Protein AF-A0A517NAU4-F1 (afdb_monomer_lite)

Sequence (152 aa):
MANTATPTDSAGLFSAPRKFDLSTMLVVTTAYAAVFALLRAINFPAMATLIVAAFFTSVALGQAILFGAKHPRRASALVGSAFFVIVLIAYSLVGPYGPTPDELPSMIVLNSVFGAFWGYLGGVIVGFVFMVAHGVRLVFSPNESRPDLPEE

pLDDT: mean 87.12, std 14.01, range [48.91, 98.19]

Structure (mmCIF, N/CA/C/O backbone):
data_AF-A0A517NAU4-F1
#
_entry.id   AF-A0A517NAU4-F1
#
loop_
_atom_site.group_PDB
_atom_site.id
_atom_site.type_symbol
_atom_site.label_atom_id
_atom_site.label_alt_id
_atom_site.label_comp_id
_atom_site.label_asym_id
_atom_site.label_entity_id
_atom_site.label_seq_id
_atom_site.pdbx_PDB_ins_code
_atom_site.Cartn_x
_atom_site.Cartn_y
_atom_site.Cartn_z
_atom_site.occupancy
_atom_site.B_iso_or_equiv
_atom_site.auth_seq_id
_atom_site.auth_comp_id
_atom_site.auth_asym_id
_atom_site.auth_atom_id
_atom_site.pdbx_PDB_model_num
ATOM 1 N N . MET A 1 1 ? 8.125 12.950 73.586 1.00 54.69 1 MET A N 1
ATOM 2 C CA . MET A 1 1 ? 7.208 13.362 72.502 1.00 54.69 1 MET A CA 1
ATOM 3 C C . MET A 1 1 ? 7.772 12.800 71.207 1.00 54.69 1 MET A C 1
ATOM 5 O O . MET A 1 1 ? 8.772 13.312 70.728 1.00 54.69 1 MET A O 1
ATOM 9 N N . ALA A 1 2 ? 7.243 11.666 70.745 1.00 53.50 2 ALA A N 1
ATOM 10 C CA . ALA A 1 2 ? 7.750 10.943 69.580 1.00 53.50 2 ALA A CA 1
ATOM 11 C C . ALA A 1 2 ? 6.856 11.251 68.373 1.00 53.50 2 ALA A C 1
ATOM 13 O O . ALA A 1 2 ? 5.663 10.962 68.411 1.00 53.50 2 ALA A O 1
ATOM 14 N N . ASN A 1 3 ? 7.432 11.868 67.341 1.00 62.56 3 ASN A N 1
ATOM 15 C CA . ASN A 1 3 ? 6.767 12.122 66.066 1.00 62.56 3 ASN A CA 1
ATOM 16 C C . ASN A 1 3 ? 6.846 10.848 65.216 1.00 62.56 3 ASN A C 1
ATOM 18 O O . ASN A 1 3 ? 7.928 10.432 64.804 1.00 62.56 3 ASN A O 1
ATOM 22 N N . THR A 1 4 ? 5.699 10.222 64.982 1.00 67.75 4 THR A N 1
ATOM 23 C CA . THR A 1 4 ? 5.524 9.089 64.073 1.00 67.75 4 THR A CA 1
ATOM 24 C C . THR A 1 4 ? 5.563 9.589 62.631 1.00 67.75 4 THR A C 1
ATOM 26 O O . THR A 1 4 ? 4.603 10.195 62.160 1.00 67.75 4 THR A O 1
ATOM 29 N N . ALA A 1 5 ? 6.675 9.353 61.935 1.00 60.97 5 ALA A N 1
ATOM 30 C CA . ALA A 1 5 ? 6.769 9.559 60.495 1.00 60.97 5 ALA A CA 1
ATOM 31 C C . ALA A 1 5 ? 5.920 8.498 59.776 1.00 60.97 5 ALA A C 1
ATOM 33 O O . ALA A 1 5 ? 6.216 7.305 59.842 1.00 60.97 5 ALA A O 1
ATOM 34 N N . THR A 1 6 ? 4.846 8.930 59.121 1.00 67.88 6 THR A N 1
ATOM 35 C CA . THR A 1 6 ? 4.047 8.108 58.211 1.00 67.88 6 THR A CA 1
ATOM 36 C C . THR A 1 6 ? 4.851 7.827 56.934 1.00 67.88 6 THR A C 1
ATOM 38 O O . THR A 1 6 ? 5.404 8.763 56.351 1.00 67.88 6 THR A O 1
ATOM 41 N N . PRO A 1 7 ? 4.951 6.563 56.487 1.00 63.09 7 PRO A N 1
ATOM 42 C CA . PRO A 1 7 ? 5.630 6.223 55.244 1.00 63.09 7 PRO A CA 1
ATOM 43 C C . PRO A 1 7 ? 4.863 6.824 54.062 1.00 63.09 7 PRO A C 1
ATOM 45 O O . PRO A 1 7 ? 3.666 6.607 53.903 1.00 63.09 7 PRO A O 1
ATOM 48 N N . THR A 1 8 ? 5.561 7.612 53.251 1.00 62.28 8 THR A N 1
ATOM 49 C CA . THR A 1 8 ? 5.066 8.172 51.995 1.00 62.28 8 THR A CA 1
ATOM 50 C C . THR A 1 8 ? 4.821 7.049 50.989 1.00 62.28 8 THR A C 1
ATOM 52 O O . THR A 1 8 ? 5.752 6.349 50.583 1.00 62.28 8 THR A O 1
ATOM 55 N N . ASP A 1 9 ? 3.556 6.895 50.595 1.00 56.84 9 ASP A N 1
ATOM 56 C CA . ASP A 1 9 ? 3.073 5.984 49.558 1.00 56.84 9 ASP A CA 1
ATOM 57 C C . ASP A 1 9 ? 3.924 6.076 48.288 1.00 56.84 9 ASP A C 1
ATOM 59 O O . ASP A 1 9 ? 3.789 6.969 47.453 1.00 56.84 9 ASP A O 1
ATOM 63 N N . SER A 1 10 ? 4.793 5.089 48.112 1.00 57.94 10 SER A N 1
ATOM 64 C CA . SER A 1 10 ? 5.531 4.823 46.875 1.00 57.94 10 SER A CA 1
ATOM 65 C C . SER A 1 10 ? 4.708 3.900 45.963 1.00 57.94 10 SER A C 1
ATOM 67 O O . SER A 1 10 ? 5.225 2.973 45.348 1.00 57.94 10 SER A O 1
ATOM 69 N N . ALA A 1 11 ? 3.397 4.152 45.881 1.00 53.00 11 ALA A N 1
ATOM 70 C CA . ALA A 1 11 ? 2.446 3.381 45.077 1.00 53.00 11 ALA A CA 1
ATOM 71 C C . ALA A 1 11 ? 1.956 4.136 43.827 1.00 53.00 11 ALA A C 1
ATOM 73 O O . ALA A 1 11 ? 1.028 3.695 43.156 1.00 53.00 11 ALA A O 1
ATOM 74 N N . GLY A 1 12 ? 2.637 5.220 43.442 1.00 52.44 12 GLY A N 1
ATOM 75 C CA . GLY A 1 12 ? 2.605 5.761 42.079 1.00 52.44 12 GLY A CA 1
ATOM 76 C C . GLY A 1 12 ? 3.388 4.867 41.115 1.00 52.44 12 GLY A C 1
ATOM 77 O O . GLY A 1 12 ? 4.308 5.323 40.438 1.00 52.44 12 GLY A O 1
ATOM 78 N N . LEU A 1 13 ? 3.074 3.568 41.114 1.00 53.16 13 LEU A N 1
ATOM 79 C CA . LEU A 1 13 ? 3.529 2.612 40.119 1.00 53.16 13 LEU A CA 1
ATOM 80 C C . LEU A 1 13 ? 3.180 3.185 38.751 1.00 53.16 13 LEU A C 1
ATOM 82 O O . LEU A 1 13 ? 2.017 3.453 38.468 1.00 53.16 13 LEU A O 1
ATOM 86 N N . PHE A 1 14 ? 4.210 3.365 37.930 1.00 48.91 14 PHE A N 1
ATOM 87 C CA . PHE A 1 14 ? 4.151 3.654 36.505 1.00 48.91 14 PHE A CA 1
ATOM 88 C C . PHE A 1 14 ? 3.100 2.776 35.798 1.00 48.91 14 PHE A C 1
ATOM 90 O O . PHE A 1 14 ? 3.421 1.771 35.164 1.00 48.91 14 PHE A O 1
ATOM 97 N N . SER A 1 15 ? 1.831 3.179 35.822 1.00 55.78 15 SER A N 1
ATOM 98 C CA . SER A 1 15 ? 0.847 2.775 34.831 1.00 55.78 15 SER A CA 1
ATOM 99 C C . SER A 1 15 ? 1.144 3.600 33.584 1.00 55.78 15 SER A C 1
ATOM 101 O O . SER A 1 15 ? 0.406 4.517 33.224 1.00 55.78 15 SER A O 1
ATOM 103 N N . ALA A 1 16 ? 2.286 3.318 32.947 1.00 53.66 16 ALA A N 1
ATOM 104 C CA . ALA A 1 16 ? 2.511 3.745 31.576 1.00 53.66 16 ALA A CA 1
ATOM 105 C C . ALA A 1 16 ? 1.257 3.312 30.802 1.00 53.66 16 ALA A C 1
ATOM 107 O O . ALA A 1 16 ? 0.921 2.127 30.895 1.00 53.66 16 ALA A O 1
ATOM 108 N N . PRO A 1 17 ? 0.519 4.219 30.131 1.00 52.84 17 PRO A N 1
ATOM 109 C CA . PRO A 1 17 ? -0.750 3.885 29.499 1.00 52.84 17 PRO A CA 1
ATOM 110 C C . PRO A 1 17 ? -0.506 2.824 28.429 1.00 52.84 17 PRO A C 1
ATOM 112 O O . PRO A 1 17 ? -0.194 3.112 27.277 1.00 52.84 17 PRO A O 1
ATOM 115 N N . ARG A 1 18 ? -0.608 1.554 28.820 1.00 53.31 18 ARG A N 1
ATOM 116 C CA . ARG A 1 18 ? -0.342 0.396 27.976 1.00 53.31 18 ARG A CA 1
ATOM 117 C C . ARG A 1 18 ? -1.597 0.091 27.177 1.00 53.31 18 ARG A C 1
ATOM 119 O O . ARG A 1 18 ? -2.042 -1.046 27.116 1.00 53.31 18 ARG A O 1
ATOM 126 N N . LYS A 1 19 ? -2.162 1.107 26.524 1.00 55.88 19 LYS A N 1
ATOM 127 C CA . LYS A 1 19 ? -3.115 0.899 25.434 1.00 55.88 19 LYS A CA 1
ATOM 128 C C . LYS A 1 19 ? -2.314 0.596 24.172 1.00 55.88 19 LYS A C 1
ATOM 130 O O . LYS A 1 19 ? -2.407 1.290 23.167 1.00 55.88 19 LYS A O 1
ATOM 135 N N . PHE A 1 20 ? -1.463 -0.425 24.264 1.00 57.06 20 PHE A N 1
ATOM 136 C CA . PHE A 1 20 ? -0.982 -1.108 23.081 1.00 57.06 20 PHE A CA 1
ATOM 137 C C . PHE A 1 20 ? -2.240 -1.720 22.477 1.00 57.06 20 PHE A C 1
ATOM 139 O O . PHE A 1 20 ? -2.840 -2.602 23.089 1.00 57.06 20 PHE A O 1
ATOM 146 N N . ASP A 1 21 ? -2.723 -1.135 21.384 1.00 77.88 21 ASP A N 1
ATOM 147 C CA . ASP A 1 21 ? -4.014 -1.457 20.783 1.00 77.88 21 ASP A CA 1
ATOM 148 C C . ASP A 1 21 ? -3.929 -2.855 20.145 1.00 77.88 21 ASP A C 1
ATOM 150 O O . ASP A 1 21 ? -3.725 -3.024 18.942 1.00 77.88 21 ASP A O 1
ATOM 154 N N . LEU A 1 22 ? -3.975 -3.878 21.004 1.00 86.00 22 LEU A N 1
ATOM 155 C CA . LEU A 1 22 ? -3.820 -5.287 20.659 1.00 86.00 22 LEU A CA 1
ATOM 156 C C . LEU A 1 22 ? -4.894 -5.702 19.652 1.00 86.00 22 LEU A C 1
ATOM 158 O O . LEU A 1 22 ? -4.600 -6.438 18.714 1.00 86.00 22 LEU A O 1
ATOM 162 N N . SER A 1 23 ? -6.097 -5.139 19.786 1.00 85.38 23 SER A N 1
ATOM 163 C CA . SER A 1 23 ? -7.192 -5.271 18.824 1.00 85.38 23 SER A CA 1
ATOM 164 C C . SER A 1 23 ? -6.781 -4.788 17.434 1.00 85.38 23 SER A C 1
ATOM 166 O O . SER A 1 23 ? -6.957 -5.510 16.453 1.00 85.38 23 SER A O 1
ATOM 168 N N . THR A 1 24 ? -6.167 -3.606 17.341 1.00 86.94 24 THR A N 1
ATOM 169 C CA . THR A 1 24 ? -5.680 -3.074 16.063 1.00 86.94 24 THR A CA 1
ATOM 170 C C . THR A 1 24 ? -4.584 -3.947 15.462 1.00 86.94 24 THR A C 1
ATOM 172 O O . THR A 1 24 ? -4.650 -4.262 14.275 1.00 86.94 24 THR A O 1
ATOM 175 N N . MET A 1 25 ? -3.616 -4.410 16.258 1.00 89.81 25 MET A N 1
ATOM 176 C CA . MET A 1 25 ? -2.575 -5.314 15.751 1.00 89.81 25 MET A CA 1
ATOM 177 C C . MET A 1 25 ? -3.142 -6.636 15.224 1.00 89.81 25 MET A C 1
ATOM 179 O O . MET A 1 25 ? -2.718 -7.104 14.165 1.00 89.81 25 MET A O 1
ATOM 183 N N . LEU A 1 26 ? -4.117 -7.223 15.921 1.00 91.25 26 LEU A N 1
ATOM 184 C CA . LEU A 1 26 ? -4.742 -8.486 15.525 1.00 91.25 26 LEU A CA 1
ATOM 185 C C . LEU A 1 26 ? -5.521 -8.322 14.210 1.00 91.25 26 LEU A C 1
ATOM 187 O O . LEU A 1 26 ? -5.373 -9.132 13.292 1.00 91.25 26 LEU A O 1
ATOM 191 N N . VAL A 1 27 ? -6.273 -7.230 14.067 1.00 91.81 27 VAL A N 1
ATOM 192 C CA . VAL A 1 27 ? -7.038 -6.924 12.847 1.00 91.81 27 VAL A CA 1
ATOM 193 C C . VAL A 1 27 ? -6.112 -6.658 11.660 1.00 91.81 27 VAL A C 1
ATOM 195 O O . VAL A 1 27 ? -6.326 -7.218 10.587 1.00 91.81 27 VAL A O 1
ATOM 198 N N . VAL A 1 28 ? -5.042 -5.878 11.850 1.00 91.31 28 VAL A N 1
ATOM 199 C CA . VAL A 1 28 ? -4.049 -5.619 10.794 1.00 91.31 28 VAL A CA 1
ATOM 200 C C . VAL A 1 28 ? -3.359 -6.916 10.370 1.00 91.31 28 VAL A C 1
ATOM 202 O O . VAL A 1 28 ? -3.269 -7.197 9.177 1.00 91.31 28 VAL A O 1
ATOM 205 N N . THR A 1 29 ? -2.937 -7.748 11.326 1.00 94.75 29 THR A N 1
ATOM 206 C CA . THR A 1 29 ? -2.307 -9.048 11.034 1.00 94.75 29 THR A CA 1
ATOM 207 C C . THR A 1 29 ? -3.257 -9.963 10.260 1.00 94.75 29 THR A C 1
ATOM 209 O O . THR A 1 29 ? -2.856 -10.584 9.278 1.00 94.75 29 THR A O 1
ATOM 212 N N . THR A 1 30 ? -4.535 -9.993 10.647 1.00 95.44 30 THR A N 1
ATOM 213 C CA . THR A 1 30 ? -5.576 -10.767 9.955 1.00 95.44 30 THR A CA 1
ATOM 214 C C . THR A 1 30 ? -5.796 -10.262 8.531 1.00 95.44 30 THR A C 1
ATOM 216 O O . THR A 1 30 ? -5.893 -11.063 7.604 1.00 95.44 30 THR A O 1
ATOM 219 N N . ALA A 1 31 ? -5.815 -8.942 8.326 1.00 92.75 31 ALA A N 1
ATOM 220 C CA . ALA A 1 31 ? -5.937 -8.351 6.998 1.00 92.75 31 ALA A CA 1
ATOM 221 C C . ALA A 1 31 ? -4.746 -8.723 6.097 1.00 92.75 31 ALA A C 1
ATOM 223 O O . ALA A 1 31 ? -4.955 -9.137 4.957 1.00 92.75 31 ALA A O 1
ATOM 224 N N . TYR A 1 32 ? -3.510 -8.664 6.611 1.00 93.69 32 TYR A N 1
ATOM 225 C CA . TYR A 1 32 ? -2.329 -9.123 5.868 1.00 93.69 32 TYR A CA 1
ATOM 226 C C . TYR A 1 32 ? -2.391 -10.616 5.549 1.00 93.69 32 TYR A C 1
ATOM 228 O O . TYR A 1 32 ? -2.119 -11.004 4.414 1.00 93.69 32 TYR A O 1
ATOM 236 N N . ALA A 1 33 ? -2.794 -11.450 6.509 1.00 97.06 33 ALA A N 1
ATOM 237 C CA . ALA A 1 33 ? -2.967 -12.880 6.282 1.00 97.06 33 ALA A CA 1
ATOM 238 C C . ALA A 1 33 ? -4.001 -13.156 5.178 1.00 97.06 33 ALA A C 1
ATOM 240 O O . ALA A 1 33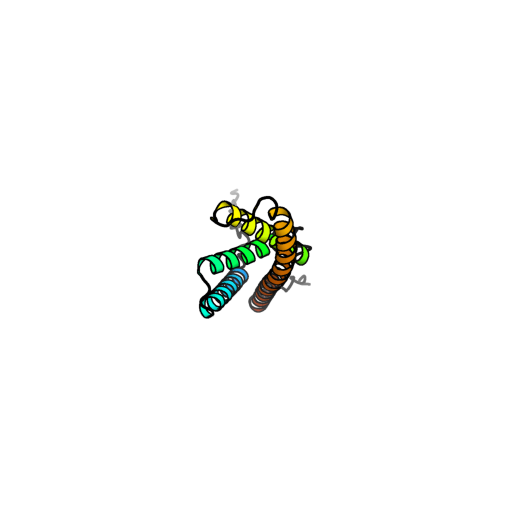 ? -3.748 -13.988 4.310 1.00 97.06 33 ALA A O 1
ATOM 241 N N . ALA A 1 34 ? -5.118 -12.422 5.155 1.00 95.12 34 ALA A N 1
ATOM 242 C CA . ALA A 1 34 ? -6.139 -12.541 4.117 1.00 95.12 34 ALA A CA 1
ATOM 243 C C . ALA A 1 34 ? -5.617 -12.119 2.733 1.00 95.12 34 ALA A C 1
ATOM 245 O O . ALA A 1 34 ? -5.828 -12.837 1.755 1.00 95.12 34 ALA A O 1
ATOM 246 N N . VAL A 1 35 ? -4.886 -11.001 2.647 1.00 93.44 35 VAL A N 1
ATOM 247 C CA . VAL A 1 35 ? -4.246 -10.558 1.396 1.00 93.44 35 VAL A CA 1
ATOM 248 C C . VAL A 1 35 ? -3.245 -11.605 0.905 1.00 93.44 35 VAL A C 1
ATOM 250 O O . VAL A 1 35 ? -3.287 -11.990 -0.262 1.00 93.44 35 VAL A O 1
ATOM 253 N N . PHE A 1 36 ? -2.382 -12.120 1.783 1.00 95.56 36 PHE A N 1
ATOM 254 C CA . PHE A 1 36 ? -1.410 -13.149 1.416 1.00 95.56 36 PHE A CA 1
ATOM 255 C C . PHE A 1 36 ? -2.066 -14.463 1.005 1.00 95.56 36 PHE A C 1
ATOM 257 O O . PHE A 1 36 ? -1.640 -15.067 0.021 1.00 95.56 36 PHE A O 1
ATOM 264 N N . ALA A 1 37 ? -3.119 -14.888 1.702 1.00 96.88 37 ALA A N 1
ATOM 265 C CA . ALA A 1 37 ? -3.887 -16.069 1.336 1.00 96.88 37 ALA A CA 1
ATOM 266 C C . ALA A 1 37 ? -4.525 -15.911 -0.052 1.00 96.88 37 ALA A C 1
ATOM 268 O O . ALA A 1 37 ? -4.428 -16.825 -0.870 1.00 96.88 37 ALA A O 1
ATOM 269 N N . LEU A 1 38 ? -5.102 -14.742 -0.355 1.00 96.06 38 LEU A N 1
ATOM 270 C CA . LEU A 1 38 ? -5.708 -14.455 -1.656 1.00 96.06 38 LEU A CA 1
ATOM 271 C C . LEU A 1 38 ? -4.671 -14.452 -2.786 1.00 96.06 38 LEU A C 1
ATOM 273 O O . LEU A 1 38 ? -4.878 -15.094 -3.814 1.00 96.06 38 LEU A O 1
ATOM 277 N N . LEU A 1 39 ? -3.532 -13.783 -2.583 1.00 95.44 39 LEU A N 1
ATOM 278 C CA . LEU A 1 39 ? -2.431 -13.773 -3.552 1.00 95.44 39 LEU A CA 1
ATOM 279 C C . LEU A 1 39 ? -1.873 -15.185 -3.769 1.00 95.44 39 LEU A C 1
ATOM 281 O O . LEU A 1 39 ? -1.581 -15.582 -4.898 1.00 95.44 39 LEU A O 1
ATOM 285 N N . ARG A 1 40 ? -1.779 -15.990 -2.706 1.00 95.50 40 ARG A N 1
ATOM 286 C CA . ARG A 1 40 ? -1.335 -17.379 -2.822 1.00 95.50 40 ARG A CA 1
ATOM 287 C C . ARG A 1 40 ? -2.346 -18.249 -3.566 1.00 95.50 40 ARG A C 1
ATOM 289 O O . ARG A 1 40 ? -1.921 -19.080 -4.363 1.00 95.50 40 ARG A O 1
ATOM 296 N N . ALA A 1 41 ? -3.645 -18.040 -3.354 1.00 97.38 41 ALA A N 1
ATOM 297 C CA . ALA A 1 41 ? -4.710 -18.792 -4.017 1.00 97.38 41 ALA A CA 1
ATOM 298 C C . ALA A 1 41 ? -4.687 -18.631 -5.547 1.00 97.38 41 ALA A C 1
ATOM 300 O O . ALA A 1 41 ? -4.994 -19.578 -6.267 1.00 97.38 41 ALA A O 1
ATOM 301 N N . ILE A 1 42 ? -4.253 -17.471 -6.049 1.00 97.50 42 ILE A N 1
ATOM 302 C CA . ILE A 1 42 ? -4.083 -17.212 -7.490 1.00 97.50 42 ILE A CA 1
ATOM 303 C C . ILE A 1 42 ? -2.665 -17.522 -8.007 1.00 97.50 42 ILE A C 1
ATOM 305 O O . ILE A 1 42 ? -2.320 -17.130 -9.118 1.00 97.50 42 ILE A O 1
ATOM 309 N N . ASN A 1 43 ? -1.834 -18.218 -7.219 1.00 96.25 43 ASN A N 1
ATOM 310 C CA . ASN A 1 43 ? -0.437 -18.545 -7.537 1.00 96.25 43 ASN A CA 1
ATOM 311 C C . ASN A 1 43 ? 0.426 -17.323 -7.890 1.00 96.25 43 ASN A C 1
ATOM 313 O O . ASN A 1 43 ? 1.300 -17.389 -8.756 1.00 96.25 43 ASN A O 1
ATOM 317 N N . PHE A 1 44 ? 0.202 -16.199 -7.208 1.00 95.38 44 PHE A N 1
ATOM 318 C CA . PHE A 1 44 ? 0.968 -14.987 -7.463 1.00 95.38 44 PHE A CA 1
ATOM 319 C C . PHE A 1 44 ? 2.454 -15.184 -7.100 1.00 95.38 44 PHE A C 1
ATOM 321 O O . PHE A 1 44 ? 2.763 -15.820 -6.082 1.00 95.38 44 PHE A O 1
ATOM 328 N N . PRO A 1 45 ? 3.403 -14.658 -7.899 1.00 96.00 45 PRO A N 1
ATOM 329 C CA . PRO A 1 45 ? 4.824 -14.837 -7.630 1.00 96.00 45 PRO A CA 1
ATOM 330 C C . PRO A 1 45 ? 5.238 -14.163 -6.314 1.00 96.00 45 PRO A C 1
ATOM 332 O O . PRO A 1 45 ? 4.713 -13.115 -5.927 1.00 96.00 45 PRO A O 1
ATOM 335 N N . ALA A 1 46 ? 6.218 -14.759 -5.626 1.00 93.75 46 ALA A N 1
ATOM 336 C CA . ALA A 1 46 ? 6.643 -14.322 -4.293 1.00 93.75 46 ALA A CA 1
ATOM 337 C C . ALA A 1 46 ? 7.117 -12.858 -4.274 1.00 93.75 46 ALA A C 1
ATOM 339 O O . ALA A 1 46 ? 6.724 -12.093 -3.397 1.00 93.75 46 ALA A O 1
ATOM 340 N N . MET A 1 47 ? 7.888 -12.440 -5.283 1.00 93.31 47 MET A N 1
ATOM 341 C CA . MET A 1 47 ? 8.350 -11.051 -5.386 1.00 93.31 47 MET A CA 1
ATOM 342 C C . MET A 1 47 ? 7.200 -10.063 -5.574 1.00 93.31 47 MET A C 1
ATOM 344 O O . MET A 1 47 ? 7.162 -9.033 -4.908 1.00 93.31 47 MET A O 1
ATOM 348 N N . ALA A 1 48 ? 6.216 -10.391 -6.412 1.00 93.50 48 ALA A N 1
ATOM 349 C CA . ALA A 1 48 ? 5.061 -9.520 -6.601 1.00 93.50 48 ALA A CA 1
ATOM 350 C C . ALA A 1 48 ? 4.198 -9.439 -5.329 1.00 93.50 48 ALA A C 1
ATOM 352 O O . ALA A 1 48 ? 3.681 -8.376 -4.999 1.00 93.50 48 ALA A O 1
ATOM 353 N N . THR A 1 49 ? 4.119 -10.527 -4.560 1.00 95.31 49 THR A N 1
ATOM 354 C CA . THR A 1 49 ? 3.449 -10.550 -3.251 1.00 95.31 49 THR A CA 1
ATOM 355 C C . THR A 1 49 ? 4.112 -9.594 -2.254 1.00 95.31 49 THR A C 1
ATOM 357 O O . THR A 1 49 ? 3.419 -8.836 -1.572 1.00 95.31 49 THR A O 1
ATOM 360 N N . LEU A 1 50 ? 5.449 -9.571 -2.203 1.00 95.25 50 LEU A N 1
ATOM 361 C CA . LEU A 1 50 ? 6.202 -8.628 -1.369 1.00 95.25 50 LEU A CA 1
ATOM 362 C C . LEU A 1 50 ? 5.981 -7.175 -1.801 1.00 95.25 50 LEU A C 1
ATOM 364 O O . LEU A 1 50 ? 5.784 -6.317 -0.944 1.00 95.25 50 LEU A O 1
ATOM 368 N N . ILE A 1 51 ? 5.953 -6.900 -3.110 1.00 95.44 51 ILE A N 1
ATOM 369 C CA . ILE A 1 51 ? 5.679 -5.555 -3.640 1.00 95.44 51 ILE A CA 1
ATOM 370 C C . ILE A 1 51 ? 4.278 -5.087 -3.230 1.00 95.44 51 ILE A C 1
ATOM 372 O O . ILE A 1 51 ? 4.127 -3.955 -2.774 1.00 95.44 51 ILE A O 1
ATOM 376 N N . VAL A 1 52 ? 3.263 -5.952 -3.324 1.00 96.06 52 VAL A N 1
ATOM 377 C CA . VAL A 1 52 ? 1.892 -5.625 -2.898 1.00 96.06 52 VAL A CA 1
ATOM 378 C C . VAL A 1 52 ? 1.833 -5.334 -1.394 1.00 96.06 52 VAL A C 1
ATOM 380 O O . VAL A 1 52 ? 1.231 -4.342 -0.985 1.00 96.06 52 VAL A O 1
ATOM 383 N N . ALA A 1 53 ? 2.493 -6.140 -0.559 1.00 96.12 53 ALA A N 1
ATOM 384 C CA . ALA A 1 53 ? 2.552 -5.884 0.881 1.00 96.12 53 ALA A CA 1
ATOM 385 C C . ALA A 1 53 ? 3.273 -4.571 1.214 1.00 96.12 53 ALA A C 1
ATOM 387 O O . ALA A 1 53 ? 2.781 -3.785 2.028 1.00 96.12 53 ALA A O 1
ATOM 388 N N . ALA A 1 54 ? 4.405 -4.303 0.559 1.00 97.12 54 ALA A N 1
ATOM 389 C CA . ALA A 1 54 ? 5.148 -3.056 0.711 1.00 97.12 54 ALA A CA 1
ATOM 390 C C . ALA A 1 54 ? 4.306 -1.846 0.278 1.00 97.12 54 ALA A C 1
ATOM 392 O O . ALA A 1 54 ? 4.311 -0.821 0.959 1.00 97.12 54 ALA A O 1
ATOM 393 N N . PHE A 1 55 ? 3.524 -1.986 -0.794 1.00 97.62 55 PHE A N 1
ATOM 394 C CA . PHE A 1 55 ? 2.596 -0.963 -1.258 1.00 97.62 55 PHE A CA 1
ATOM 395 C C . PHE A 1 55 ? 1.549 -0.629 -0.189 1.00 97.62 55 PHE A C 1
ATOM 397 O O . PHE A 1 55 ? 1.480 0.520 0.249 1.00 97.62 55 PHE A O 1
ATOM 404 N N . PHE A 1 56 ? 0.798 -1.617 0.309 1.00 97.06 56 PHE A N 1
ATOM 405 C CA . PHE A 1 56 ? -0.197 -1.390 1.367 1.00 97.06 56 PHE A CA 1
ATOM 406 C C . PHE A 1 56 ? 0.425 -0.826 2.650 1.00 97.06 56 PHE A C 1
ATOM 408 O O . PHE A 1 56 ? -0.143 0.083 3.259 1.00 97.06 56 PHE A O 1
ATOM 415 N N . THR A 1 57 ? 1.616 -1.301 3.022 1.00 96.50 57 THR A N 1
ATOM 416 C CA . THR A 1 57 ? 2.367 -0.781 4.175 1.00 96.50 57 THR A CA 1
ATOM 417 C C . THR A 1 57 ? 2.698 0.696 3.985 1.00 96.50 57 THR A C 1
ATOM 419 O O . THR A 1 57 ? 2.442 1.507 4.874 1.00 96.50 57 THR A O 1
ATOM 422 N N . SER A 1 58 ? 3.221 1.065 2.812 1.00 97.81 58 SER A N 1
ATOM 423 C CA . SER A 1 58 ? 3.562 2.452 2.499 1.00 97.81 58 SER A CA 1
ATOM 424 C C . SER A 1 58 ? 2.329 3.353 2.546 1.00 97.81 58 SER A C 1
ATOM 426 O O . SER A 1 58 ? 2.385 4.427 3.140 1.00 97.81 58 SER A O 1
ATOM 428 N N . VAL A 1 59 ? 1.194 2.896 2.006 1.00 97.44 59 VAL A N 1
ATOM 429 C CA . VAL A 1 59 ? -0.070 3.638 2.011 1.00 97.44 59 VAL A CA 1
ATOM 430 C C . VAL A 1 59 ? -0.575 3.848 3.439 1.00 97.44 59 VAL A C 1
ATOM 432 O O . VAL A 1 59 ? -0.938 4.971 3.786 1.00 97.44 59 VAL A O 1
ATOM 435 N N . ALA A 1 60 ? -0.547 2.810 4.281 1.00 95.19 60 ALA A N 1
ATOM 436 C CA . ALA A 1 60 ? -0.949 2.908 5.683 1.00 95.19 60 ALA A CA 1
ATOM 437 C C . ALA A 1 60 ? -0.067 3.888 6.472 1.00 95.19 60 ALA A C 1
ATOM 439 O O . ALA A 1 60 ? -0.585 4.761 7.170 1.00 95.19 60 ALA A O 1
ATOM 440 N N . LEU A 1 61 ? 1.258 3.806 6.303 1.00 95.69 61 LEU A N 1
ATOM 441 C CA . LEU A 1 61 ? 2.203 4.757 6.899 1.00 95.69 61 LEU A CA 1
ATOM 442 C C . LEU A 1 61 ? 1.959 6.181 6.392 1.00 95.69 61 LEU A C 1
ATOM 444 O O . LEU A 1 61 ? 1.917 7.126 7.176 1.00 95.69 61 LEU A O 1
ATOM 448 N N . GLY A 1 62 ? 1.730 6.331 5.090 1.00 95.75 62 GLY A N 1
ATOM 449 C CA . GLY A 1 62 ? 1.391 7.596 4.455 1.00 95.75 62 GLY A CA 1
ATOM 450 C C . GLY A 1 62 ? 0.161 8.251 5.062 1.00 95.75 62 GLY A C 1
ATOM 451 O O . GLY A 1 62 ? 0.194 9.430 5.396 1.00 95.75 62 GLY A O 1
ATOM 452 N N . GLN A 1 63 ? -0.919 7.491 5.236 1.00 94.56 63 GLN A N 1
ATOM 453 C CA . GLN A 1 63 ? -2.152 7.986 5.847 1.00 94.56 63 GLN A CA 1
ATOM 454 C C . GLN A 1 63 ? -1.969 8.382 7.317 1.00 94.56 63 GLN A C 1
ATOM 456 O O . GLN A 1 63 ? -2.586 9.354 7.750 1.00 94.56 63 GLN A O 1
ATOM 461 N N . ALA A 1 64 ? -1.127 7.659 8.061 1.00 92.62 64 ALA A N 1
ATOM 462 C CA . ALA A 1 64 ? -0.851 7.944 9.466 1.00 92.62 64 ALA A CA 1
ATOM 463 C C . ALA A 1 64 ? 0.048 9.179 9.662 1.00 92.62 64 ALA A C 1
ATOM 465 O O . ALA A 1 64 ? -0.156 9.943 10.603 1.00 92.62 64 ALA A O 1
ATOM 466 N N . ILE A 1 65 ? 1.033 9.382 8.781 1.00 95.62 65 ILE A N 1
ATOM 467 C CA . ILE A 1 65 ? 2.075 10.407 8.946 1.00 95.62 65 ILE A CA 1
ATOM 468 C C . ILE A 1 65 ? 1.721 11.703 8.203 1.00 95.62 65 ILE A C 1
ATOM 470 O O . ILE A 1 65 ? 1.913 12.802 8.728 1.00 95.62 65 ILE A O 1
ATOM 474 N N . LEU A 1 66 ? 1.206 11.613 6.973 1.00 93.38 66 LEU A N 1
ATOM 475 C CA . LEU A 1 66 ? 0.997 12.787 6.125 1.00 93.38 66 LEU A CA 1
ATOM 476 C C . LEU A 1 66 ? -0.252 13.574 6.532 1.00 93.38 66 LEU A C 1
ATOM 478 O O . LEU A 1 66 ? -1.284 13.021 6.913 1.00 93.38 66 LEU A O 1
ATOM 482 N N . PHE A 1 67 ? -0.164 14.900 6.402 1.00 90.81 67 PHE A N 1
ATOM 483 C CA . PHE A 1 67 ? -1.248 15.844 6.707 1.00 90.81 67 PHE A CA 1
ATOM 484 C C . PHE A 1 67 ? -1.815 15.712 8.134 1.00 90.81 67 PHE A C 1
ATOM 486 O O . PHE A 1 67 ? -2.970 16.073 8.371 1.00 90.81 67 PHE A O 1
ATOM 493 N N . GLY A 1 68 ? -1.030 15.168 9.075 1.00 88.25 68 GLY A N 1
ATOM 494 C CA . GLY A 1 68 ? -1.463 14.914 10.452 1.00 88.25 68 GLY A CA 1
ATOM 495 C C . GLY A 1 68 ? -2.731 14.061 10.528 1.00 88.25 68 GLY A C 1
ATOM 496 O O . GLY A 1 68 ? -3.621 14.379 11.313 1.00 88.25 68 GLY A O 1
ATOM 497 N N . ALA A 1 69 ? -2.865 13.068 9.640 1.00 88.44 69 ALA A N 1
ATOM 498 C CA . ALA A 1 69 ? -4.034 12.194 9.496 1.00 88.44 69 ALA A CA 1
ATOM 499 C C . ALA A 1 69 ? -5.368 12.892 9.128 1.00 88.44 69 ALA A C 1
ATOM 501 O O . ALA A 1 69 ? -6.412 12.242 9.074 1.00 88.44 69 ALA A O 1
ATOM 502 N N . LYS A 1 70 ? -5.369 14.196 8.798 1.00 91.12 70 LYS A N 1
ATOM 503 C CA . LYS A 1 70 ? -6.598 14.951 8.461 1.00 91.12 70 LYS A CA 1
ATOM 504 C C . LYS A 1 70 ? -7.164 14.621 7.077 1.00 91.12 70 LYS A C 1
ATOM 506 O O . LYS A 1 70 ? -8.365 14.752 6.843 1.00 91.12 70 LYS A O 1
ATOM 511 N N . HIS A 1 71 ? -6.309 14.217 6.134 1.00 93.75 71 HIS A N 1
ATOM 512 C CA . HIS A 1 71 ? -6.686 13.981 4.734 1.00 93.75 71 HIS A CA 1
ATOM 513 C C . HIS A 1 71 ? -6.182 12.623 4.206 1.00 93.75 71 HIS A C 1
ATOM 515 O O . HIS A 1 71 ? -5.393 12.583 3.254 1.00 93.75 71 HIS A O 1
ATOM 521 N N . PRO A 1 72 ? -6.668 11.491 4.752 1.00 91.75 72 PRO A N 1
ATOM 522 C CA . PRO A 1 72 ? -6.148 10.152 4.438 1.00 91.75 72 PRO A CA 1
ATOM 523 C C . PRO A 1 72 ? -6.299 9.767 2.955 1.00 91.75 72 PRO A C 1
ATOM 525 O O . PRO A 1 72 ? -5.486 9.029 2.394 1.00 91.75 72 PRO A O 1
ATOM 528 N N . ARG A 1 73 ? -7.310 10.303 2.264 1.00 94.44 73 ARG A N 1
ATOM 529 C CA . ARG A 1 73 ? -7.522 10.054 0.826 1.00 94.44 73 ARG A CA 1
ATOM 530 C C . ARG A 1 73 ? -6.465 10.725 -0.055 1.00 94.44 73 ARG A C 1
ATOM 532 O O . ARG A 1 73 ? -6.008 10.135 -1.024 1.00 94.44 73 ARG A O 1
ATOM 539 N N . ARG A 1 74 ? -6.048 11.947 0.293 1.00 95.56 74 ARG A N 1
ATOM 540 C CA . ARG A 1 74 ? -4.989 12.658 -0.444 1.00 95.56 74 ARG A CA 1
ATOM 541 C C . ARG A 1 74 ? -3.616 12.058 -0.145 1.00 95.56 74 ARG A C 1
ATOM 543 O O . ARG A 1 74 ? -2.819 11.904 -1.062 1.00 95.56 74 ARG A O 1
ATOM 550 N N . ALA A 1 75 ? -3.379 11.666 1.110 1.00 96.50 75 ALA A N 1
ATOM 551 C CA . ALA A 1 75 ? -2.155 10.979 1.520 1.00 96.50 75 ALA A CA 1
ATOM 552 C C . ALA A 1 75 ? -1.931 9.683 0.731 1.00 96.50 75 ALA A C 1
ATOM 554 O O . ALA A 1 75 ? -0.866 9.482 0.160 1.00 96.50 75 ALA A O 1
ATOM 555 N N . SER A 1 76 ? -2.953 8.831 0.656 1.00 97.25 76 SER A N 1
ATOM 556 C CA . SER A 1 76 ? -2.867 7.542 -0.040 1.00 97.25 76 SER A CA 1
ATOM 557 C C . SER A 1 76 ? -2.647 7.676 -1.550 1.00 97.25 76 SER A C 1
ATOM 559 O O . SER A 1 76 ? -1.806 6.968 -2.097 1.00 97.25 76 SER A O 1
ATOM 561 N N . ALA A 1 77 ? -3.312 8.626 -2.217 1.00 97.81 77 ALA A N 1
ATOM 562 C CA . ALA A 1 77 ? -3.052 8.923 -3.628 1.00 97.81 77 ALA A CA 1
ATOM 563 C C . ALA A 1 77 ? -1.610 9.416 -3.864 1.00 97.81 77 ALA A C 1
ATOM 565 O O . ALA A 1 77 ? -0.931 8.936 -4.769 1.00 97.81 77 ALA A O 1
ATOM 566 N N . LEU A 1 78 ? -1.109 10.329 -3.024 1.00 97.88 78 LEU A N 1
ATOM 567 C CA . LEU A 1 78 ? 0.262 10.832 -3.145 1.00 97.88 78 LEU A CA 1
ATOM 568 C C . LEU A 1 78 ? 1.298 9.719 -2.939 1.00 97.88 78 LEU A C 1
ATOM 570 O O . LEU A 1 78 ? 2.233 9.592 -3.728 1.00 97.88 78 LEU A O 1
ATOM 574 N N . VAL A 1 79 ? 1.115 8.890 -1.906 1.00 98.12 79 VAL A N 1
ATOM 575 C CA . VAL A 1 79 ? 2.024 7.772 -1.633 1.00 98.12 79 VAL A CA 1
ATOM 576 C C . VAL A 1 79 ? 1.976 6.732 -2.739 1.00 98.12 79 VAL A C 1
ATOM 578 O O . VAL A 1 79 ? 3.032 6.269 -3.154 1.00 98.12 79 VAL A O 1
ATOM 581 N N . GLY A 1 80 ? 0.798 6.406 -3.270 1.00 97.75 80 GLY A N 1
ATOM 582 C CA . GLY A 1 80 ? 0.704 5.482 -4.395 1.00 97.75 80 GLY A CA 1
ATOM 583 C C . GLY A 1 80 ? 1.419 6.002 -5.643 1.00 97.75 80 GLY A C 1
ATOM 584 O O . GLY A 1 80 ? 2.170 5.255 -6.266 1.00 97.75 80 GLY A O 1
ATOM 585 N N . SER A 1 81 ? 1.269 7.293 -5.963 1.00 98.00 81 SER A N 1
ATOM 586 C CA . SER A 1 81 ? 2.011 7.935 -7.057 1.00 98.00 81 SER A CA 1
ATOM 587 C C . SER A 1 81 ? 3.521 7.812 -6.853 1.00 98.00 81 SER A C 1
ATOM 589 O O . SER A 1 81 ? 4.233 7.384 -7.759 1.00 98.00 81 SER A O 1
ATOM 591 N N . ALA A 1 82 ? 4.015 8.157 -5.661 1.00 98.06 82 ALA A N 1
ATOM 592 C CA . ALA A 1 82 ? 5.438 8.087 -5.348 1.00 98.06 82 ALA A CA 1
ATOM 593 C C . ALA A 1 82 ? 5.964 6.643 -5.380 1.00 98.06 82 ALA A C 1
ATOM 595 O O . ALA A 1 82 ? 7.028 6.388 -5.938 1.00 98.06 82 ALA A O 1
ATOM 596 N N . PHE A 1 83 ? 5.206 5.691 -4.833 1.00 98.19 83 PHE A N 1
ATOM 597 C CA . PHE A 1 83 ? 5.583 4.282 -4.781 1.00 98.19 83 PHE A CA 1
ATOM 598 C C . PHE A 1 83 ? 5.793 3.700 -6.181 1.00 98.19 83 PHE A C 1
ATOM 600 O O . PHE A 1 83 ? 6.823 3.082 -6.435 1.00 98.19 83 PHE A O 1
ATOM 607 N N . PHE A 1 84 ? 4.863 3.937 -7.111 1.00 97.00 84 PHE A N 1
ATOM 608 C CA . PHE A 1 84 ? 4.985 3.430 -8.481 1.00 97.00 84 PHE A CA 1
ATOM 609 C C . PHE A 1 84 ? 6.165 4.051 -9.235 1.00 97.00 84 PHE A C 1
ATOM 611 O O . PHE A 1 84 ? 6.865 3.342 -9.953 1.00 97.00 84 PHE A O 1
ATOM 618 N N . VAL A 1 85 ? 6.444 5.342 -9.029 1.00 97.12 85 VAL A N 1
ATOM 619 C CA . VAL A 1 85 ? 7.638 5.988 -9.600 1.00 97.12 85 VAL A CA 1
ATOM 620 C C . VAL A 1 85 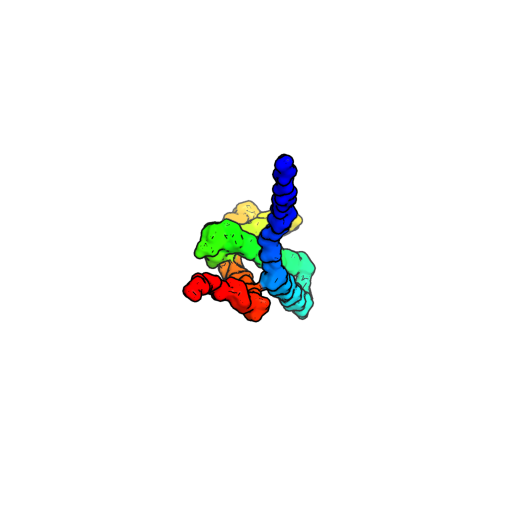? 8.922 5.383 -9.029 1.00 97.12 85 VAL A C 1
ATOM 622 O O . VAL A 1 85 ? 9.847 5.093 -9.783 1.00 97.12 85 VAL A O 1
ATOM 625 N N . ILE A 1 86 ? 8.980 5.128 -7.719 1.00 96.69 86 ILE A N 1
ATOM 626 C CA . ILE A 1 86 ? 10.141 4.489 -7.083 1.00 96.69 86 ILE A CA 1
ATOM 627 C C . ILE A 1 86 ? 10.342 3.069 -7.621 1.00 96.69 86 ILE A C 1
ATOM 629 O O . ILE A 1 86 ? 11.468 2.701 -7.946 1.00 96.69 86 ILE A O 1
ATOM 633 N N . VAL A 1 87 ? 9.269 2.284 -7.759 1.00 94.69 87 VAL A N 1
ATOM 634 C CA . VAL A 1 87 ? 9.333 0.930 -8.330 1.00 94.69 87 VAL A CA 1
ATOM 635 C C . VAL A 1 87 ? 9.803 0.967 -9.785 1.00 94.69 87 VAL A C 1
ATOM 637 O O . VAL A 1 87 ? 10.653 0.161 -10.156 1.00 94.69 87 VAL A O 1
ATOM 640 N N . LEU A 1 88 ? 9.317 1.919 -10.589 1.00 94.56 88 LEU A N 1
ATOM 641 C CA . LEU A 1 88 ? 9.766 2.123 -11.968 1.00 94.56 88 LEU A CA 1
ATOM 642 C C . LEU A 1 88 ? 11.271 2.416 -12.029 1.00 94.56 88 LEU A C 1
ATOM 644 O O . LEU A 1 88 ? 11.990 1.777 -12.796 1.00 94.56 88 LEU A O 1
ATOM 648 N N . ILE A 1 89 ? 11.755 3.347 -11.201 1.00 93.88 89 ILE A N 1
ATOM 649 C CA . ILE A 1 89 ? 13.177 3.706 -11.145 1.00 93.88 89 ILE A CA 1
ATOM 650 C C . ILE A 1 89 ? 14.008 2.503 -10.682 1.00 93.88 89 ILE A C 1
ATOM 652 O O . ILE A 1 89 ? 14.993 2.156 -11.328 1.00 93.88 89 ILE A O 1
ATOM 656 N N . ALA A 1 90 ? 13.591 1.809 -9.622 1.00 92.88 90 ALA A N 1
ATOM 657 C CA . ALA A 1 90 ? 14.282 0.617 -9.133 1.00 92.88 90 ALA A CA 1
ATOM 658 C C . ALA A 1 90 ? 14.358 -0.478 -10.208 1.00 92.88 90 ALA A C 1
ATOM 660 O O . ALA A 1 90 ? 15.414 -1.073 -10.412 1.00 92.88 90 ALA A O 1
ATOM 661 N N . TYR A 1 91 ? 13.266 -0.698 -10.944 1.00 91.19 91 TYR A N 1
ATOM 662 C CA . TYR A 1 91 ? 13.238 -1.633 -12.063 1.00 91.19 91 TYR A CA 1
ATOM 663 C C . TYR A 1 91 ? 14.188 -1.203 -13.190 1.00 91.19 91 TYR A C 1
ATOM 665 O O . TYR A 1 91 ? 14.929 -2.039 -13.703 1.00 91.19 91 TYR A O 1
ATOM 673 N N . SER A 1 92 ? 14.241 0.092 -13.526 1.00 91.44 92 SER A N 1
ATOM 674 C CA . SER A 1 92 ? 15.160 0.611 -14.551 1.00 91.44 92 SER A CA 1
ATOM 675 C C . SER A 1 92 ? 16.641 0.470 -14.186 1.00 91.44 92 SER A C 1
ATOM 677 O O . SER A 1 92 ? 17.469 0.328 -15.077 1.00 91.44 92 SER A O 1
ATOM 679 N N . LEU A 1 93 ? 16.977 0.473 -12.891 1.00 91.25 93 LEU A N 1
ATOM 680 C CA . LEU A 1 93 ? 18.358 0.354 -12.414 1.00 91.25 93 LEU A CA 1
ATOM 681 C C . LEU A 1 93 ? 18.858 -1.097 -12.358 1.00 91.25 93 LEU A C 1
ATOM 683 O O . LEU A 1 93 ? 20.065 -1.323 -12.380 1.00 91.25 93 LEU A O 1
ATOM 687 N N . VAL A 1 94 ? 17.952 -2.072 -12.248 1.00 90.56 94 VAL A N 1
ATOM 688 C CA . VAL A 1 94 ? 18.297 -3.492 -12.039 1.00 90.56 94 VAL A CA 1
ATOM 689 C C . VAL A 1 94 ? 17.993 -4.353 -13.272 1.00 90.56 94 VAL A C 1
ATOM 691 O O . VAL A 1 94 ? 18.597 -5.409 -13.455 1.00 90.56 94 VAL A O 1
ATOM 694 N N . GLY A 1 95 ? 17.054 -3.934 -14.122 1.00 81.44 95 GLY A N 1
ATOM 695 C CA . GLY A 1 95 ? 16.589 -4.712 -15.265 1.00 81.44 95 GLY A CA 1
ATOM 696 C C . GLY A 1 95 ? 17.469 -4.557 -16.515 1.00 81.44 95 GLY A C 1
ATOM 697 O O . GLY A 1 95 ? 17.828 -3.437 -16.869 1.00 81.44 95 GLY A O 1
ATOM 698 N N . PRO A 1 96 ? 17.740 -5.643 -17.268 1.00 80.38 96 PRO A N 1
ATOM 699 C CA . PRO A 1 96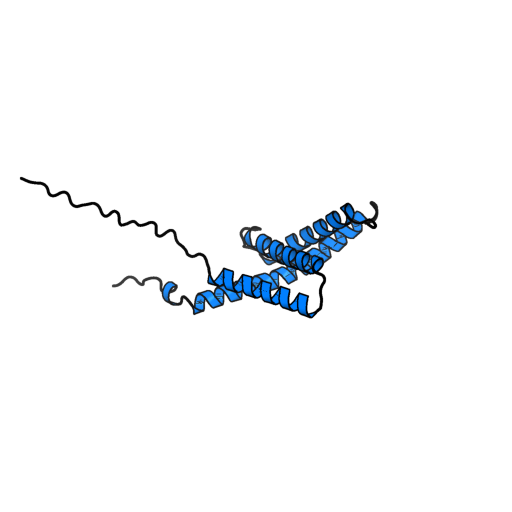 ? 18.454 -5.568 -18.550 1.00 80.38 96 PRO A CA 1
ATOM 700 C C . PRO A 1 96 ? 17.650 -4.870 -19.664 1.00 80.38 96 PRO A C 1
ATOM 702 O O . PRO A 1 96 ? 18.206 -4.546 -20.707 1.00 80.38 96 PRO A O 1
ATOM 705 N N . TYR A 1 97 ? 16.353 -4.635 -19.439 1.00 82.44 97 TYR A N 1
ATOM 706 C CA . TYR A 1 97 ? 15.414 -4.010 -20.377 1.00 82.44 97 TYR A CA 1
ATOM 707 C C . TYR A 1 97 ? 14.705 -2.811 -19.727 1.00 82.44 97 TYR A C 1
ATOM 709 O O . TYR A 1 97 ? 13.475 -2.736 -19.701 1.00 82.44 97 TYR A O 1
ATOM 717 N N . GLY A 1 98 ? 15.481 -1.917 -19.109 1.00 84.56 98 GLY A N 1
ATOM 718 C CA . GLY A 1 98 ? 14.962 -0.656 -18.582 1.00 84.56 98 GLY A CA 1
ATOM 719 C C . GLY A 1 98 ? 14.488 0.290 -19.700 1.00 84.56 98 GLY A C 1
ATOM 720 O O . GLY A 1 98 ? 14.956 0.171 -20.833 1.00 84.56 98 GLY A O 1
ATOM 721 N N . PRO A 1 99 ? 13.567 1.225 -19.401 1.00 89.56 99 PRO A N 1
ATOM 722 C CA . PRO A 1 99 ? 13.143 2.249 -20.353 1.00 89.56 99 PRO A CA 1
ATOM 723 C C . PRO A 1 99 ? 14.324 3.109 -20.806 1.00 89.56 99 PRO A C 1
ATOM 725 O O . PRO A 1 99 ? 15.236 3.401 -20.025 1.00 89.56 99 PRO A O 1
ATOM 728 N N . THR A 1 100 ? 14.289 3.546 -22.062 1.00 91.81 100 THR A N 1
ATOM 729 C CA . THR A 1 100 ? 15.291 4.482 -22.582 1.00 91.81 100 THR A CA 1
ATOM 730 C C . THR A 1 100 ? 15.147 5.864 -21.921 1.00 91.81 100 THR A C 1
ATOM 732 O O . THR A 1 100 ? 14.060 6.211 -21.441 1.00 91.81 100 THR A O 1
ATOM 735 N N . PRO A 1 101 ? 16.214 6.690 -21.886 1.00 91.00 101 PRO A N 1
ATOM 736 C CA . PRO A 1 101 ? 16.155 8.030 -21.296 1.00 91.00 101 PRO A CA 1
ATOM 737 C C . PRO A 1 101 ? 15.037 8.916 -21.860 1.00 91.00 101 PRO A C 1
ATOM 739 O O . PRO A 1 101 ? 14.462 9.713 -21.121 1.00 91.00 101 PRO A O 1
ATOM 742 N N . ASP A 1 102 ? 14.689 8.729 -23.134 1.00 94.62 102 ASP A N 1
ATOM 743 C CA . ASP A 1 102 ? 13.646 9.495 -23.818 1.00 94.62 102 ASP A CA 1
ATOM 744 C C . ASP A 1 102 ? 12.224 9.038 -23.434 1.00 94.62 102 ASP A C 1
ATOM 746 O O . ASP A 1 102 ? 11.283 9.833 -23.434 1.00 94.62 102 ASP A O 1
ATOM 750 N N . GLU A 1 103 ? 12.050 7.770 -23.045 1.00 93.94 103 GLU A N 1
ATOM 751 C CA . GLU A 1 103 ? 10.762 7.208 -22.612 1.00 93.94 103 GLU A CA 1
ATOM 752 C C . GLU A 1 103 ? 10.461 7.498 -21.135 1.00 93.94 103 GLU A C 1
ATOM 754 O O . GLU A 1 103 ? 9.288 7.594 -20.747 1.00 93.94 103 GLU A O 1
ATOM 759 N N . LEU A 1 104 ? 11.504 7.671 -20.312 1.00 93.12 104 LEU A N 1
ATOM 760 C CA . LEU A 1 104 ? 11.396 7.858 -18.862 1.00 93.12 104 LEU A CA 1
ATOM 761 C C . LEU A 1 104 ? 10.386 8.943 -18.449 1.00 93.12 104 LEU A C 1
ATOM 763 O O . LEU A 1 104 ? 9.537 8.641 -17.606 1.00 93.12 104 LEU A O 1
ATOM 767 N N . PRO A 1 105 ? 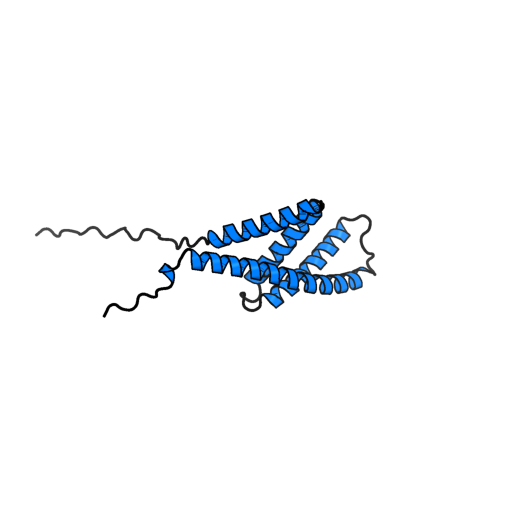10.384 10.167 -19.020 1.00 95.56 105 PRO A N 1
ATOM 768 C CA . PRO A 1 105 ? 9.436 11.204 -18.614 1.00 95.56 105 PRO A CA 1
ATOM 769 C C . PRO A 1 105 ? 7.975 10.786 -18.819 1.00 95.56 105 PRO A C 1
ATOM 771 O O . PRO A 1 105 ? 7.139 10.979 -17.934 1.00 95.56 105 PRO A O 1
ATOM 774 N N . SER A 1 106 ? 7.670 10.158 -19.959 1.00 95.81 106 SER A N 1
ATOM 775 C CA . SER A 1 106 ? 6.314 9.699 -20.279 1.00 95.81 106 SER A CA 1
ATOM 776 C C . SER A 1 106 ? 5.856 8.580 -19.339 1.00 95.81 106 SER A C 1
ATOM 778 O O . SER A 1 106 ? 4.736 8.614 -18.822 1.00 95.81 106 SER A O 1
ATOM 780 N N . MET A 1 107 ? 6.754 7.638 -19.030 1.00 95.88 107 MET A N 1
ATOM 781 C CA . MET A 1 107 ? 6.474 6.552 -18.099 1.00 95.88 107 MET A CA 1
ATOM 782 C C . MET A 1 107 ? 6.313 7.049 -16.666 1.00 95.88 107 MET A C 1
ATOM 784 O O . MET A 1 107 ? 5.440 6.541 -15.967 1.00 95.88 107 MET A O 1
ATOM 788 N N . ILE A 1 108 ? 7.095 8.039 -16.225 1.00 96.56 108 ILE A N 1
ATOM 789 C CA . ILE A 1 108 ? 6.958 8.643 -14.892 1.00 96.56 108 ILE A CA 1
ATOM 790 C C . ILE A 1 108 ? 5.582 9.287 -14.747 1.00 96.56 108 ILE A C 1
ATOM 792 O O . ILE A 1 108 ? 4.905 9.036 -13.750 1.00 96.56 108 ILE A O 1
ATOM 796 N N . VAL 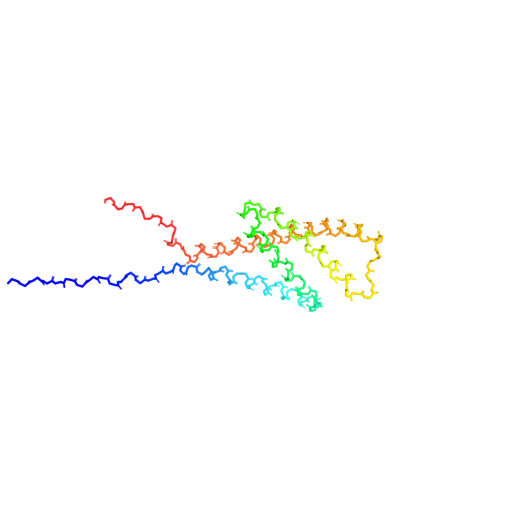A 1 109 ? 5.136 10.074 -15.732 1.00 97.56 109 VAL A N 1
ATOM 797 C CA . VAL A 1 109 ? 3.809 10.710 -15.694 1.00 97.56 109 VAL A CA 1
ATOM 798 C C . VAL A 1 109 ? 2.708 9.650 -15.662 1.00 97.56 109 VAL A C 1
ATOM 800 O O . VAL A 1 109 ? 1.839 9.696 -14.789 1.00 97.56 109 VAL A O 1
ATOM 803 N N . LEU A 1 110 ? 2.773 8.656 -16.552 1.00 96.56 110 LEU A N 1
ATOM 804 C CA . LEU A 1 110 ? 1.777 7.588 -16.617 1.00 96.56 110 LEU A CA 1
ATOM 805 C C . LEU A 1 110 ? 1.720 6.777 -15.312 1.00 96.56 110 LEU A C 1
ATOM 807 O O . LEU A 1 110 ? 0.642 6.601 -14.745 1.00 96.56 110 LEU A O 1
ATOM 811 N N . ASN A 1 111 ? 2.873 6.337 -14.798 1.00 96.12 111 ASN A N 1
ATOM 812 C CA . ASN A 1 111 ? 2.966 5.588 -13.542 1.00 96.12 111 ASN A CA 1
ATOM 813 C C . ASN A 1 111 ? 2.558 6.428 -12.332 1.00 96.12 111 ASN A C 1
ATOM 815 O O . ASN A 1 111 ? 2.007 5.879 -11.385 1.00 96.12 111 ASN A O 1
ATOM 819 N N . SER A 1 112 ? 2.769 7.745 -12.356 1.00 97.50 112 SER A N 1
ATOM 820 C CA . SER A 1 112 ? 2.298 8.636 -11.293 1.00 97.50 112 SER A CA 1
ATOM 821 C C . SER A 1 112 ? 0.772 8.681 -11.246 1.00 97.50 112 SER A C 1
ATOM 823 O O . SER A 1 112 ? 0.181 8.516 -10.180 1.00 97.50 112 SER A O 1
ATOM 825 N N . VAL A 1 113 ? 0.114 8.836 -12.401 1.00 98.00 113 VAL A N 1
ATOM 826 C CA . VAL A 1 113 ? -1.357 8.853 -12.488 1.00 98.00 113 VAL A CA 1
ATOM 827 C C . VAL A 1 113 ? -1.944 7.497 -12.090 1.00 98.00 113 VAL A C 1
ATOM 829 O O . VAL A 1 113 ? -2.856 7.438 -11.261 1.00 98.00 113 VAL A O 1
ATOM 832 N N . PHE A 1 114 ? -1.391 6.399 -12.614 1.00 96.94 114 PHE A N 1
ATOM 833 C CA . PHE A 1 114 ? -1.800 5.046 -12.226 1.00 96.94 114 PHE A CA 1
ATOM 834 C C . PHE A 1 114 ? -1.543 4.771 -10.743 1.00 96.94 114 PHE A C 1
ATOM 836 O O . PHE A 1 114 ? -2.410 4.236 -10.053 1.00 96.94 114 PHE A O 1
ATOM 843 N N . GLY A 1 115 ? -0.383 5.177 -10.235 1.00 97.00 115 GLY A N 1
ATOM 844 C CA . GLY A 1 115 ? -0.019 5.048 -8.833 1.00 97.00 115 GLY A CA 1
ATOM 845 C C . GLY A 1 115 ? -0.954 5.840 -7.928 1.00 97.00 115 GLY A C 1
ATOM 846 O O . GLY A 1 115 ? -1.353 5.332 -6.885 1.00 97.00 115 GLY A O 1
ATOM 847 N N . ALA A 1 116 ? -1.381 7.039 -8.329 1.00 98.00 116 ALA A N 1
ATOM 848 C CA . ALA A 1 116 ? -2.365 7.817 -7.583 1.00 98.00 116 ALA A CA 1
ATOM 849 C C . ALA A 1 116 ? -3.729 7.117 -7.519 1.00 98.00 116 ALA A C 1
ATOM 851 O O . ALA A 1 116 ? -4.342 7.056 -6.450 1.00 98.00 116 ALA A O 1
ATOM 852 N N . PHE A 1 117 ? -4.180 6.548 -8.640 1.00 98.06 117 PHE A N 1
ATOM 853 C CA . PHE A 1 117 ? -5.422 5.779 -8.711 1.00 98.06 117 PHE A CA 1
ATOM 854 C C . PHE A 1 117 ? -5.381 4.536 -7.808 1.00 98.06 117 PHE A C 1
ATOM 856 O O . PHE A 1 117 ? -6.246 4.362 -6.946 1.00 98.06 117 PHE A O 1
ATOM 863 N N . TRP A 1 118 ? -4.343 3.705 -7.939 1.00 97.75 118 TRP A N 1
ATOM 864 C CA . TRP A 1 118 ? -4.172 2.518 -7.099 1.00 97.75 118 TRP A CA 1
ATOM 865 C C . TRP A 1 118 ? -3.928 2.876 -5.635 1.00 97.75 118 TRP A C 1
ATOM 867 O O . TRP A 1 118 ? -4.451 2.207 -4.748 1.00 97.75 118 TRP A O 1
ATOM 877 N N . GLY A 1 119 ? -3.187 3.954 -5.374 1.00 97.88 119 GLY A N 1
ATOM 878 C CA . GLY A 1 119 ? -2.962 4.520 -4.046 1.00 97.88 119 GLY A CA 1
ATOM 879 C C . GLY A 1 119 ? -4.270 4.866 -3.357 1.00 97.88 119 GLY A C 1
ATOM 880 O O . GLY A 1 119 ? -4.492 4.460 -2.220 1.00 97.88 119 GLY A O 1
ATOM 881 N N . TYR A 1 120 ? -5.175 5.542 -4.066 1.00 97.94 120 TYR A N 1
ATOM 882 C CA . TYR A 1 120 ? -6.505 5.860 -3.558 1.00 97.94 120 TYR A CA 1
ATOM 883 C C . TYR A 1 120 ? -7.305 4.598 -3.206 1.00 97.94 120 TYR A C 1
ATOM 885 O O . TYR A 1 120 ? -7.836 4.506 -2.098 1.00 97.94 120 TYR A O 1
ATOM 893 N N . LEU A 1 121 ? -7.357 3.605 -4.104 1.00 97.75 121 LEU A N 1
ATOM 894 C CA . LEU A 1 121 ? -8.057 2.338 -3.849 1.00 97.75 121 LEU A CA 1
ATOM 895 C C . LEU A 1 121 ? -7.457 1.580 -2.658 1.00 97.75 121 LEU A C 1
ATOM 897 O O . LEU A 1 121 ? -8.187 1.154 -1.762 1.00 97.75 121 LEU A O 1
ATOM 901 N N . GLY A 1 122 ? -6.128 1.474 -2.604 1.00 96.62 122 GLY A N 1
ATOM 902 C CA . GLY A 1 122 ? -5.418 0.874 -1.478 1.00 96.62 122 GLY A CA 1
ATOM 903 C C . GLY A 1 122 ? -5.709 1.608 -0.171 1.00 96.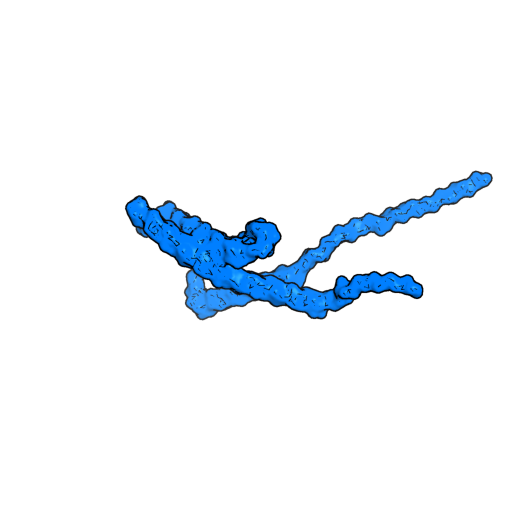62 122 GLY A C 1
ATOM 904 O O . GLY A 1 122 ? -5.971 0.977 0.849 1.00 96.62 122 GLY A O 1
ATOM 905 N N . GLY A 1 123 ? -5.767 2.939 -0.212 1.00 96.12 123 GLY A N 1
ATOM 906 C CA . GLY A 1 123 ? -6.108 3.778 0.931 1.00 96.12 123 GLY A CA 1
ATOM 907 C C . GLY A 1 123 ? -7.535 3.581 1.440 1.00 96.12 123 GLY A C 1
ATOM 908 O O . GLY A 1 123 ? -7.758 3.680 2.647 1.00 96.12 123 GLY A O 1
ATOM 909 N N . VAL A 1 124 ? -8.496 3.285 0.558 1.00 97.19 124 VAL A N 1
ATOM 910 C CA . VAL A 1 124 ? -9.870 2.924 0.950 1.00 97.19 124 VAL A CA 1
ATOM 911 C C . VAL A 1 124 ? -9.883 1.577 1.672 1.00 97.19 124 VAL A C 1
ATOM 913 O O . VAL A 1 124 ? -10.509 1.467 2.725 1.00 97.19 124 VAL A O 1
ATOM 916 N N . ILE A 1 125 ? -9.153 0.581 1.161 1.00 96.50 125 ILE A N 1
ATOM 917 C CA . ILE A 1 125 ? -9.041 -0.744 1.791 1.00 96.50 125 ILE A CA 1
ATOM 918 C C . ILE A 1 125 ? -8.381 -0.633 3.171 1.00 96.50 125 ILE A C 1
ATOM 920 O O . ILE A 1 125 ? -8.906 -1.154 4.152 1.00 96.50 125 ILE A O 1
ATOM 924 N N . VAL A 1 126 ? -7.264 0.091 3.275 1.00 95.25 126 VAL A N 1
ATOM 925 C CA . VAL A 1 126 ? -6.569 0.318 4.551 1.00 95.25 126 VAL A CA 1
ATOM 926 C C . VAL A 1 126 ? -7.475 1.049 5.544 1.00 95.25 126 VAL A C 1
ATOM 928 O O . VAL A 1 126 ? -7.598 0.627 6.693 1.00 95.25 126 VAL A O 1
ATOM 931 N N . GLY A 1 127 ? -8.169 2.101 5.100 1.00 94.25 127 GLY A N 1
ATOM 932 C CA . GLY A 1 127 ? -9.136 2.819 5.930 1.00 94.25 127 GLY A CA 1
ATOM 933 C C . GLY A 1 127 ? -10.270 1.921 6.433 1.00 94.25 127 GLY A C 1
ATOM 934 O O . GLY A 1 127 ? -10.644 2.008 7.601 1.00 94.25 127 GLY A O 1
ATOM 935 N N . PHE A 1 128 ? -10.771 1.016 5.588 1.00 95.56 128 PHE A N 1
ATOM 936 C CA . PHE A 1 128 ? -11.769 0.021 5.980 1.00 95.56 128 PHE A CA 1
ATOM 937 C C . PHE A 1 128 ? -11.240 -0.920 7.074 1.00 95.56 128 PHE A C 1
ATOM 939 O O . PHE A 1 128 ? -11.921 -1.123 8.078 1.00 95.56 128 PHE A O 1
ATOM 946 N N . VAL A 1 129 ? -10.008 -1.425 6.947 1.00 94.00 129 VAL A N 1
ATOM 947 C CA . VAL A 1 129 ? -9.375 -2.280 7.970 1.00 94.00 129 VAL A CA 1
ATOM 948 C C . VAL A 1 129 ? -9.264 -1.555 9.315 1.00 94.00 129 VAL A C 1
ATOM 950 O O . VAL A 1 129 ? -9.607 -2.128 10.349 1.00 94.00 129 VAL A O 1
ATOM 953 N N . PHE A 1 130 ? -8.852 -0.284 9.323 1.00 91.62 130 PHE A N 1
ATOM 954 C CA . PHE A 1 130 ? -8.788 0.507 10.558 1.00 91.62 130 PHE A CA 1
ATOM 955 C C . PHE A 1 130 ? -10.168 0.792 11.160 1.00 91.62 130 PHE A C 1
ATOM 957 O O . PHE A 1 130 ? -10.315 0.790 12.382 1.00 91.62 130 PHE A O 1
ATOM 964 N N . MET A 1 131 ? -11.193 0.991 10.330 1.00 92.94 131 MET A N 1
ATOM 965 C CA . MET A 1 131 ? -12.567 1.146 10.807 1.00 92.94 131 MET A CA 1
ATOM 966 C C . MET A 1 131 ? -13.077 -0.139 11.471 1.00 92.94 131 MET A C 1
ATOM 968 O O . MET A 1 131 ? -13.677 -0.076 12.544 1.00 92.94 131 MET A O 1
ATOM 972 N N . VAL A 1 132 ? -12.783 -1.306 10.886 1.00 92.88 132 VAL A N 1
ATOM 973 C CA . VAL A 1 132 ? -13.082 -2.610 11.498 1.00 92.88 132 VAL A CA 1
ATOM 974 C C . VAL A 1 132 ? -12.325 -2.773 12.815 1.00 92.88 132 VAL A C 1
ATOM 976 O O . VAL A 1 132 ? -12.929 -3.163 13.811 1.00 92.88 132 VAL A O 1
ATOM 979 N N . ALA A 1 133 ? -11.039 -2.415 12.858 1.00 90.75 133 ALA A N 1
ATOM 980 C CA . ALA A 1 133 ? -10.242 -2.468 14.082 1.00 90.75 133 ALA A CA 1
ATOM 981 C C . ALA A 1 133 ? -10.844 -1.615 15.204 1.00 90.75 133 ALA A C 1
ATOM 983 O O . ALA A 1 133 ? -10.966 -2.070 16.343 1.00 90.75 133 ALA A O 1
ATOM 984 N N . HIS A 1 134 ? -11.283 -0.403 14.865 1.00 90.00 134 HIS A N 1
ATOM 985 C CA . HIS A 1 134 ? -11.960 0.480 15.803 1.00 90.00 134 HIS A CA 1
ATOM 986 C C . HIS A 1 134 ? -13.302 -0.101 16.273 1.00 90.00 134 HIS A C 1
ATOM 988 O O . HIS A 1 134 ? -13.584 -0.093 17.468 1.00 90.00 134 HIS A O 1
ATOM 994 N N . GLY A 1 135 ? -14.098 -0.673 15.366 1.00 90.75 135 GLY A N 1
ATOM 995 C CA . GLY A 1 135 ? -15.358 -1.334 15.711 1.00 90.75 135 GLY A CA 1
ATOM 996 C C . GLY A 1 135 ? -15.162 -2.512 16.668 1.00 90.75 135 GLY A C 1
ATOM 997 O O . GLY A 1 135 ? -15.832 -2.588 17.694 1.00 90.75 135 GLY A O 1
ATOM 998 N N . VAL A 1 136 ? -14.187 -3.382 16.388 1.00 90.00 136 VAL A N 1
ATOM 999 C CA . VAL A 1 136 ? -13.796 -4.489 17.278 1.00 90.00 136 VAL A CA 1
ATOM 1000 C C . VAL A 1 136 ? -13.420 -3.949 18.656 1.00 90.00 136 VAL A C 1
ATOM 1002 O O . VAL A 1 136 ? -13.907 -4.442 19.671 1.00 90.00 136 VAL A O 1
ATOM 1005 N N . ARG A 1 137 ? -12.615 -2.884 18.711 1.00 86.75 137 ARG A N 1
ATOM 1006 C CA . ARG A 1 137 ? -12.234 -2.252 19.976 1.00 86.75 137 ARG A CA 1
ATOM 1007 C C . ARG A 1 137 ? -13.441 -1.747 20.775 1.00 86.75 137 ARG A C 1
ATOM 1009 O O . ARG A 1 137 ? -13.483 -1.969 21.980 1.00 86.75 137 ARG A O 1
ATOM 1016 N N . LEU A 1 138 ? -14.420 -1.113 20.129 1.00 87.06 138 LEU A N 1
ATOM 1017 C CA . LEU A 1 138 ? -15.628 -0.627 20.807 1.00 87.06 138 LEU A CA 1
ATOM 1018 C C . LEU A 1 138 ? -16.478 -1.772 21.375 1.00 87.06 138 LEU A C 1
ATOM 1020 O O . LEU A 1 138 ? -17.009 -1.648 22.475 1.00 87.06 138 LEU A O 1
ATOM 1024 N N . VAL A 1 139 ? -16.564 -2.900 20.665 1.00 89.69 139 VAL A N 1
ATOM 1025 C CA . VAL A 1 139 ? -17.317 -4.080 21.119 1.00 89.69 139 VAL A CA 1
ATOM 1026 C C . VAL A 1 139 ? -16.672 -4.725 22.351 1.00 89.69 139 VAL A C 1
ATOM 1028 O O . VAL A 1 139 ? -17.378 -5.113 23.278 1.00 89.69 139 VAL A O 1
ATOM 1031 N N . PHE A 1 140 ? -15.339 -4.819 22.392 1.00 86.25 140 PHE A N 1
ATOM 1032 C CA . PHE A 1 140 ? -14.617 -5.477 23.489 1.00 86.25 140 PHE A CA 1
ATOM 1033 C C . PHE A 1 140 ? -14.243 -4.549 24.656 1.00 86.25 140 PHE A C 1
ATOM 1035 O O . PHE A 1 140 ? -13.765 -5.030 25.682 1.00 86.25 140 PHE A O 1
ATOM 1042 N N . SER A 1 141 ? -14.454 -3.233 24.550 1.00 82.31 141 SER A N 1
ATOM 1043 C CA . SER A 1 141 ? -14.193 -2.283 25.647 1.00 82.31 141 SER A CA 1
ATOM 1044 C C . SER A 1 141 ? -15.344 -1.289 25.897 1.00 82.31 141 SER A C 1
ATOM 1046 O O . SER A 1 141 ? -15.112 -0.079 25.864 1.00 82.31 141 SER A O 1
ATOM 1048 N N . PRO A 1 142 ? -16.578 -1.749 26.208 1.00 73.75 142 PRO A N 1
ATOM 1049 C CA . PRO A 1 142 ? -17.720 -0.848 26.408 1.00 73.75 142 PRO A CA 1
ATOM 1050 C C . PRO A 1 142 ? -17.542 0.110 27.600 1.00 73.75 142 PRO A C 1
ATOM 1052 O O . PRO A 1 142 ? -17.957 1.266 27.542 1.00 73.75 142 PRO A O 1
ATOM 1055 N N . ASN A 1 143 ? -16.886 -0.347 28.673 1.00 68.31 143 ASN A N 1
ATOM 1056 C CA . ASN A 1 143 ? -16.816 0.379 29.947 1.00 68.31 143 ASN A CA 1
ATOM 1057 C C . ASN A 1 143 ? -15.873 1.597 29.959 1.00 68.31 143 ASN A C 1
ATOM 1059 O O . ASN A 1 143 ? -15.984 2.405 30.870 1.00 68.31 143 ASN A O 1
ATOM 1063 N N . GLU A 1 144 ? -14.998 1.788 28.963 1.00 63.59 144 GLU A N 1
ATOM 1064 C CA . GLU A 1 144 ? -14.169 3.011 28.867 1.00 63.59 144 GLU A CA 1
ATOM 1065 C C . GLU A 1 144 ? -14.936 4.227 28.316 1.00 63.59 144 GLU A C 1
ATOM 1067 O O . GLU A 1 144 ? -14.392 5.328 28.270 1.00 63.59 144 GLU A O 1
ATOM 1072 N N . SER A 1 145 ? -16.181 4.043 27.865 1.00 60.78 145 SER A N 1
ATOM 1073 C CA . SER A 1 145 ? -16.974 5.094 27.215 1.00 60.78 145 SER A CA 1
ATOM 1074 C C . SER A 1 145 ? -17.997 5.786 28.124 1.00 60.78 145 SER A C 1
ATOM 1076 O O . SER A 1 145 ? -18.702 6.683 27.664 1.00 60.78 145 SER A O 1
ATOM 1078 N N . ARG A 1 146 ? -18.057 5.428 29.416 1.00 66.00 146 ARG A N 1
ATOM 1079 C CA . ARG A 1 146 ? -18.750 6.230 30.432 1.00 66.00 146 ARG A CA 1
ATOM 1080 C C . ARG A 1 146 ? -17.773 7.284 30.967 1.00 66.00 146 ARG A C 1
ATOM 1082 O O . ARG A 1 146 ? -16.899 6.914 31.744 1.00 66.00 146 ARG A O 1
ATOM 1089 N N . PRO A 1 147 ? -17.870 8.565 30.566 1.00 65.88 147 PRO A N 1
ATOM 1090 C CA . PRO A 1 147 ? -17.283 9.623 31.374 1.00 65.88 147 PRO A CA 1
ATOM 1091 C C . PRO A 1 147 ? -17.970 9.556 32.736 1.00 65.88 147 PRO A C 1
ATOM 1093 O O . PRO A 1 147 ? -19.202 9.555 32.785 1.00 65.88 147 PRO A O 1
ATOM 1096 N N . ASP A 1 148 ? -17.184 9.418 33.800 1.00 68.50 148 ASP A N 1
ATOM 1097 C CA . ASP A 1 148 ? -17.675 9.440 35.173 1.00 68.50 148 ASP A CA 1
ATOM 1098 C C . ASP A 1 148 ? -18.547 10.686 35.338 1.00 68.50 148 ASP A C 1
ATOM 1100 O O . ASP A 1 148 ? -18.068 11.823 35.304 1.00 68.50 148 ASP A O 1
ATOM 1104 N N . LEU A 1 149 ? -19.860 10.469 35.400 1.00 71.44 149 LEU A N 1
ATOM 1105 C CA . LEU A 1 149 ? -20.779 11.528 35.766 1.00 71.44 149 LEU A CA 1
ATOM 1106 C C . LEU A 1 149 ? -20.437 11.881 37.215 1.00 71.44 149 LEU A C 1
ATOM 1108 O O . LEU A 1 149 ? -20.260 10.954 38.009 1.00 71.44 149 LEU A O 1
ATOM 1112 N N . PRO A 1 150 ? -20.287 13.173 37.551 1.00 70.50 150 PRO A N 1
ATOM 1113 C CA . PRO A 1 150 ? -20.010 13.570 38.921 1.00 70.50 150 PRO A CA 1
ATOM 1114 C C . PRO A 1 150 ? -21.085 12.956 39.820 1.00 70.50 150 PRO A C 1
ATOM 1116 O O . PRO A 1 150 ? -22.274 13.141 39.568 1.00 70.50 150 PRO A O 1
ATOM 1119 N N . GLU A 1 151 ? -20.656 12.162 40.801 1.00 71.75 151 GLU A N 1
ATOM 1120 C CA . GLU A 1 151 ? -21.549 11.664 41.841 1.00 71.75 151 GLU A CA 1
ATOM 1121 C C . GLU A 1 151 ? -22.056 12.885 42.622 1.00 71.75 151 GLU A C 1
ATOM 1123 O O . GLU A 1 151 ? -21.256 13.616 43.211 1.00 71.75 151 GLU A O 1
ATOM 1128 N N . GLU A 1 152 ? -23.362 13.154 42.515 1.00 74.00 152 GLU A N 1
ATOM 1129 C CA . GLU A 1 152 ? -24.072 14.191 43.281 1.00 74.00 152 GLU A CA 1
ATOM 1130 C C . GLU A 1 152 ? -24.275 13.782 44.744 1.00 74.00 152 GLU A C 1
ATOM 1132 O O . GLU A 1 152 ? -24.591 12.594 44.999 1.00 74.00 152 GLU A O 1
#

Secondary structure (DSSP, 8-state):
-----PPP-------------HHHHHHHHHHHHHHHHHHHHTT--HHHHHHHHHHHHHHHHHHHHGGGGS-HHHHHHHHHHHHHHHHHHHHHHH-TTPPPTTTHHHHHHHHHHHHHHHHHHHHHHHHHHHHHHHHHHHHH-GGGG-------

Radius of gyration: 24.27 Å; chains: 1; bounding box: 42×35×96 Å

Organism: NCBI:txid1930273

Foldseek 3Di:
DDDDDDDDDPPPPPVPVPPPLVLLVVLVVVVLVVLLVVCVVVVHDPVVNVLVVVLLVQLLVQCCPPPVNPCSLQSLLQSLLVSQLVVLVVCLVPPPDHDDPVCSVVVSVVSSNVRSVVSNVSSVVSVVSVVVSVVSVCVVPVPVPDPPDPDD